Protein AF-A0A3D6CHU2-F1 (afdb_monomer_lite)

Sequence (36 aa):
MKNSIKVERAKKDLTQADLAKLAKVSRQTINAMELG

Secondary structure (DSSP, 8-state):
---HHHHHHHHTT--HHHHHHHHTS-HHHHHHHHH-

Foldseek 3Di:
DPLCLVVVCVVVVHDLCRVCVVVVHDSVVSVVSNVD

Structure (mmCIF, N/CA/C/O backbone):
data_AF-A0A3D6CHU2-F1
#
_entry.id   AF-A0A3D6CHU2-F1
#
loop_
_atom_site.group_PDB
_atom_site.id
_atom_site.type_symbol
_atom_site.label_atom_id
_atom_site.label_alt_id
_atom_site.label_comp_id
_atom_site.label_asym_id
_atom_site.label_entity_id
_atom_site.label_seq_id
_atom_site.pdbx_PDB_ins_code
_atom_site.Cartn_x
_atom_site.Cartn_y
_atom_site.Cartn_z
_atom_site.occupancy
_atom_site.B_iso_or_equiv
_atom_site.auth_seq_id
_atom_site.auth_comp_id
_atom_site.auth_asym_id
_atom_site.auth_atom_id
_atom_site.pdbx_PDB_model_num
ATOM 1 N N . MET A 1 1 ? 11.727 14.515 7.000 1.00 55.06 1 MET A N 1
ATOM 2 C CA . MET A 1 1 ? 10.490 14.700 6.208 1.00 55.06 1 MET A CA 1
ATOM 3 C C . MET A 1 1 ? 9.350 14.041 6.976 1.00 55.06 1 MET A C 1
ATOM 5 O O . MET A 1 1 ? 9.556 12.960 7.509 1.00 55.06 1 MET A O 1
ATOM 9 N N . LYS A 1 2 ? 8.197 14.698 7.167 1.00 58.97 2 LYS A N 1
ATOM 10 C CA . LYS A 1 2 ? 7.067 14.071 7.881 1.00 58.97 2 LYS A CA 1
ATOM 11 C C . LYS A 1 2 ? 6.366 13.123 6.917 1.00 58.97 2 LYS A C 1
ATOM 13 O O . LYS A 1 2 ? 5.538 13.556 6.124 1.00 58.97 2 LYS A O 1
ATOM 18 N N . ASN A 1 3 ? 6.734 11.851 6.968 1.00 74.38 3 ASN A N 1
ATOM 19 C CA . ASN A 1 3 ? 6.126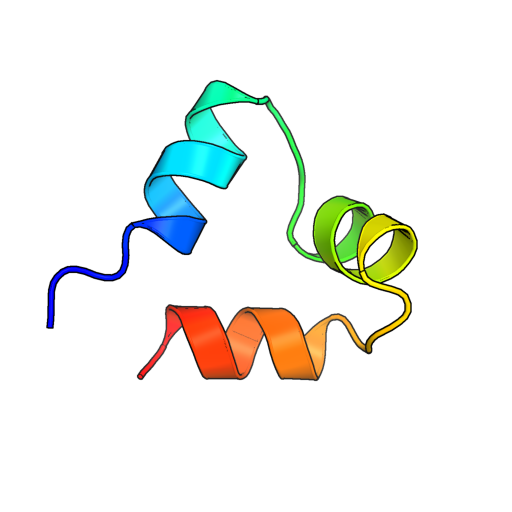 10.837 6.129 1.00 74.38 3 ASN A CA 1
ATOM 20 C C . ASN A 1 3 ? 4.712 10.516 6.637 1.00 74.38 3 ASN A C 1
ATOM 22 O O . ASN A 1 3 ? 4.522 9.744 7.578 1.00 74.38 3 ASN A O 1
ATOM 26 N N . SER A 1 4 ? 3.711 11.191 6.069 1.00 90.00 4 SER A N 1
ATOM 27 C CA . SER A 1 4 ? 2.309 11.055 6.478 1.00 90.00 4 SER A CA 1
ATOM 28 C C . SER A 1 4 ? 1.696 9.731 6.032 1.00 90.00 4 SER A C 1
ATOM 30 O O . SER A 1 4 ? 0.694 9.323 6.608 1.00 90.00 4 SER A O 1
ATOM 32 N N . ILE A 1 5 ? 2.312 9.023 5.079 1.00 92.44 5 ILE A N 1
ATOM 33 C CA . ILE A 1 5 ? 1.800 7.761 4.528 1.00 92.44 5 ILE A CA 1
ATOM 34 C C . ILE A 1 5 ? 1.568 6.738 5.644 1.00 92.44 5 ILE A C 1
ATOM 36 O O . ILE A 1 5 ? 0.473 6.189 5.745 1.00 92.44 5 ILE A O 1
ATOM 40 N N . LYS A 1 6 ? 2.543 6.557 6.546 1.00 91.88 6 LYS A N 1
ATOM 41 C CA . LYS A 1 6 ? 2.426 5.627 7.682 1.00 91.88 6 LYS A CA 1
ATOM 42 C C . LYS A 1 6 ? 1.278 6.000 8.623 1.00 91.88 6 LYS A C 1
ATOM 44 O O . LYS A 1 6 ? 0.571 5.124 9.118 1.00 91.88 6 LYS A O 1
ATOM 49 N N . VAL A 1 7 ? 1.093 7.298 8.864 1.00 93.31 7 VAL A N 1
ATOM 50 C CA . VAL A 1 7 ? 0.049 7.824 9.755 1.00 93.31 7 VAL A CA 1
ATOM 51 C C . VAL A 1 7 ? -1.332 7.660 9.123 1.00 93.31 7 VAL A C 1
ATOM 53 O O . VAL A 1 7 ? -2.239 7.144 9.766 1.00 93.31 7 VAL A O 1
ATOM 56 N N . GLU A 1 8 ? -1.496 8.045 7.860 1.00 94.56 8 GLU A N 1
ATOM 57 C CA . GLU A 1 8 ? -2.760 7.912 7.128 1.00 94.56 8 GLU A CA 1
ATOM 58 C C . GLU A 1 8 ? -3.155 6.449 6.930 1.00 94.56 8 GLU A C 1
ATOM 60 O O . GLU A 1 8 ? -4.324 6.092 7.061 1.00 94.56 8 GLU A O 1
ATOM 65 N N . ARG A 1 9 ? -2.173 5.579 6.687 1.00 95.19 9 ARG A N 1
ATOM 66 C CA . ARG A 1 9 ? -2.383 4.138 6.607 1.00 95.19 9 ARG A CA 1
ATOM 67 C C . ARG A 1 9 ? -2.887 3.569 7.937 1.00 95.19 9 ARG A C 1
ATOM 69 O O . ARG A 1 9 ? -3.849 2.807 7.931 1.00 95.19 9 ARG A O 1
ATOM 76 N N . ALA A 1 10 ? -2.284 3.972 9.059 1.00 93.75 10 ALA A N 1
ATOM 77 C CA . ALA A 1 10 ? -2.731 3.569 10.393 1.00 93.75 10 ALA A CA 1
ATOM 78 C C . ALA A 1 10 ? -4.138 4.097 10.723 1.00 93.75 10 ALA A C 1
ATOM 80 O O . ALA A 1 10 ? -4.951 3.356 11.259 1.00 93.75 10 ALA A O 1
ATOM 81 N N . LYS A 1 11 ? -4.468 5.341 10.342 1.00 96.56 11 LYS A N 1
ATOM 82 C CA . LYS A 1 11 ? -5.827 5.898 10.504 1.00 96.56 11 LYS A CA 1
ATOM 83 C C . LYS A 1 11 ? -6.890 5.125 9.720 1.00 96.56 11 LYS A C 1
ATOM 85 O O . LYS A 1 11 ? -8.044 5.103 10.127 1.00 96.56 11 LYS A O 1
ATOM 90 N N . LYS A 1 12 ? -6.511 4.545 8.579 1.00 95.62 12 LYS A N 1
ATOM 91 C CA .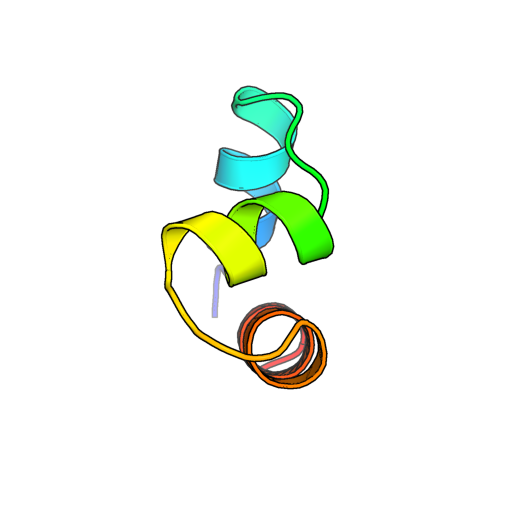 LYS A 1 12 ? -7.392 3.758 7.703 1.00 95.62 12 LYS A CA 1
ATOM 92 C C . LYS A 1 12 ? -7.367 2.255 8.006 1.00 95.62 12 LYS A C 1
ATOM 94 O O . LYS A 1 12 ? -7.998 1.511 7.268 1.00 95.62 12 LYS A O 1
ATOM 99 N N . ASP A 1 13 ? -6.635 1.832 9.038 1.00 96.50 13 ASP A N 1
ATOM 100 C CA . ASP A 1 13 ? -6.427 0.427 9.410 1.00 96.50 13 ASP A CA 1
ATOM 101 C C . ASP A 1 13 ? -5.964 -0.464 8.239 1.00 96.50 13 ASP A C 1
ATOM 103 O O . ASP A 1 13 ? -6.424 -1.581 8.027 1.00 96.50 13 ASP A O 1
ATOM 107 N N . LEU A 1 14 ? -5.057 0.070 7.416 1.00 96.75 14 LEU A N 1
ATOM 108 C CA . LEU A 1 14 ? -4.509 -0.633 6.256 1.00 96.75 14 LEU A CA 1
ATOM 109 C C . LEU A 1 14 ? -3.119 -1.192 6.573 1.00 96.75 14 LEU A C 1
ATOM 111 O O . LEU A 1 14 ? -2.299 -0.540 7.223 1.00 96.75 14 LEU A O 1
ATOM 115 N N . THR A 1 15 ? -2.767 -2.360 6.044 1.00 97.25 15 THR A N 1
ATOM 116 C CA . THR A 1 15 ? -1.364 -2.803 6.027 1.00 97.25 15 THR A CA 1
ATOM 117 C C . THR A 1 15 ? -0.612 -2.178 4.846 1.00 97.25 15 THR A C 1
ATOM 119 O O . THR A 1 15 ? -1.209 -1.646 3.907 1.00 97.25 15 THR A O 1
ATOM 122 N N . GLN A 1 16 ? 0.728 -2.223 4.856 1.00 96.62 16 GLN A N 1
ATOM 123 C CA . GLN A 1 16 ? 1.517 -1.797 3.686 1.00 96.62 16 GLN A CA 1
ATOM 124 C C . GLN A 1 16 ? 1.151 -2.611 2.433 1.00 96.62 16 GLN A C 1
ATOM 126 O O . GLN A 1 16 ? 1.225 -2.086 1.326 1.00 96.62 16 GLN A O 1
ATOM 131 N N . ALA A 1 17 ? 0.770 -3.885 2.600 1.00 97.62 17 ALA A N 1
ATOM 132 C CA . ALA A 1 17 ? 0.363 -4.756 1.502 1.00 97.62 17 ALA A CA 1
ATOM 133 C C . ALA A 1 17 ? -1.005 -4.350 0.935 1.00 97.62 17 ALA A C 1
ATOM 135 O O . ALA A 1 17 ? -1.170 -4.331 -0.284 1.00 97.62 17 ALA A O 1
ATOM 136 N N . ASP A 1 18 ? -1.948 -3.952 1.792 1.00 97.69 18 ASP A N 1
ATOM 137 C CA . ASP A 1 18 ? -3.258 -3.456 1.352 1.00 97.69 18 ASP A CA 1
ATOM 138 C C . ASP A 1 18 ? -3.113 -2.151 0.576 1.00 97.69 18 ASP A C 1
ATOM 140 O O . ASP A 1 18 ? -3.645 -2.012 -0.525 1.00 97.69 18 ASP A O 1
ATOM 144 N N . LEU A 1 19 ? -2.310 -1.220 1.101 1.00 96.69 19 LEU A N 1
ATOM 145 C CA . LEU A 1 19 ? -2.004 0.025 0.403 1.0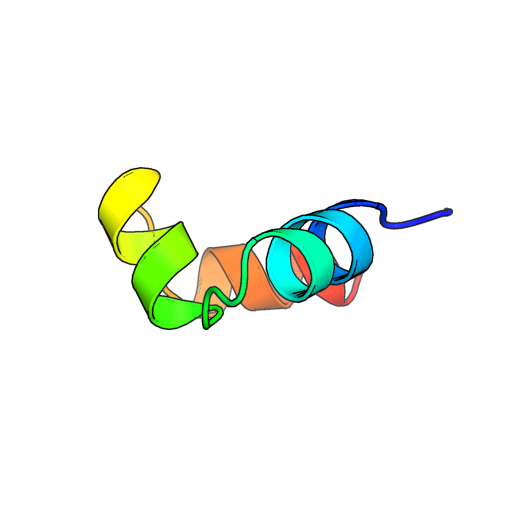0 96.69 19 LEU A CA 1
ATOM 146 C C . LEU A 1 19 ? -1.295 -0.239 -0.934 1.00 96.69 19 LEU A C 1
ATOM 148 O O . LEU A 1 19 ? -1.629 0.386 -1.937 1.00 96.69 19 LEU A O 1
ATOM 152 N N . ALA A 1 20 ? -0.367 -1.195 -0.973 1.00 97.75 20 ALA A N 1
ATOM 153 C CA . ALA A 1 20 ? 0.323 -1.593 -2.197 1.00 97.75 20 ALA A CA 1
ATOM 154 C C . ALA A 1 20 ? -0.645 -2.162 -3.245 1.00 97.75 20 ALA A C 1
ATOM 156 O O . ALA A 1 20 ? -0.578 -1.787 -4.415 1.00 97.75 20 ALA A O 1
ATOM 157 N N . LYS A 1 21 ? -1.597 -3.002 -2.819 1.00 97.81 21 LYS A N 1
ATOM 158 C CA . LYS A 1 21 ? -2.640 -3.568 -3.683 1.00 97.81 21 LYS A CA 1
ATOM 159 C C . LYS A 1 21 ? -3.542 -2.479 -4.265 1.00 97.81 21 LYS A C 1
ATOM 161 O O . LYS A 1 21 ? -3.823 -2.503 -5.461 1.00 97.81 21 LYS A O 1
ATOM 166 N N . LEU A 1 22 ? -3.953 -1.510 -3.445 1.00 96.75 22 LEU A N 1
ATOM 167 C CA . LEU A 1 22 ? -4.767 -0.367 -3.874 1.00 96.75 22 LEU A CA 1
ATOM 168 C C . LEU A 1 22 ? -4.008 0.550 -4.843 1.00 96.75 22 LEU A C 1
ATOM 170 O O . LEU A 1 22 ? -4.566 0.987 -5.846 1.00 96.75 22 LEU A O 1
ATOM 174 N N . ALA A 1 23 ? -2.727 0.802 -4.570 1.00 95.44 23 ALA A N 1
ATOM 175 C CA . ALA A 1 23 ? -1.862 1.644 -5.392 1.00 95.44 23 ALA A CA 1
ATOM 176 C C . ALA A 1 23 ? -1.248 0.910 -6.602 1.00 95.44 23 ALA A C 1
ATOM 17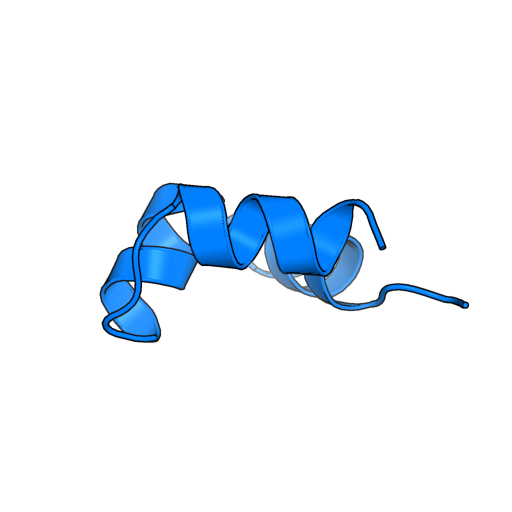8 O O . ALA A 1 23 ? -0.539 1.534 -7.387 1.00 95.44 23 ALA A O 1
ATOM 179 N N . LYS A 1 24 ? -1.518 -0.394 -6.772 1.00 97.56 24 LYS A N 1
ATOM 180 C CA . LYS A 1 24 ? -0.950 -1.263 -7.823 1.00 97.56 24 LYS A CA 1
ATOM 181 C C . LYS A 1 24 ? 0.583 -1.235 -7.877 1.00 97.56 24 LYS A C 1
ATOM 183 O O . LYS A 1 24 ? 1.182 -1.288 -8.947 1.00 97.56 24 LYS A O 1
ATOM 188 N N . VAL A 1 25 ? 1.214 -1.174 -6.710 1.00 97.00 25 VAL A N 1
ATOM 189 C CA . VAL A 1 25 ? 2.672 -1.236 -6.550 1.00 97.00 25 VAL A CA 1
ATOM 190 C C . VAL A 1 25 ? 3.059 -2.411 -5.662 1.00 97.00 25 VAL A C 1
ATOM 192 O O . VAL A 1 25 ? 2.211 -3.095 -5.092 1.00 97.00 25 VAL A O 1
ATOM 195 N N . SER A 1 26 ? 4.359 -2.658 -5.527 1.00 98.00 26 SER A N 1
ATOM 196 C CA . SER A 1 26 ? 4.855 -3.662 -4.589 1.00 98.00 26 SER A CA 1
ATOM 197 C C . SER A 1 26 ? 4.797 -3.156 -3.140 1.00 98.00 26 SER A C 1
ATOM 199 O O . SER A 1 26 ? 4.913 -1.955 -2.875 1.00 98.00 26 SER A O 1
ATOM 201 N N . ARG A 1 27 ? 4.695 -4.074 -2.169 1.00 97.00 27 ARG A N 1
ATOM 202 C CA . ARG A 1 27 ? 4.830 -3.735 -0.740 1.00 97.00 27 ARG A CA 1
ATOM 203 C C . ARG A 1 27 ? 6.187 -3.080 -0.451 1.00 97.00 27 ARG A C 1
ATOM 205 O O . ARG A 1 27 ? 6.269 -2.188 0.386 1.00 97.00 27 ARG A O 1
ATOM 212 N N . GLN A 1 28 ? 7.239 -3.497 -1.157 1.00 96.62 28 GLN A N 1
ATOM 213 C CA . GLN A 1 28 ? 8.587 -2.938 -1.063 1.00 96.62 28 GLN A CA 1
ATOM 214 C C . GLN A 1 28 ? 8.608 -1.462 -1.470 1.00 96.62 28 GLN A C 1
ATOM 216 O O . GLN A 1 28 ? 9.268 -0.670 -0.807 1.00 96.62 28 GLN A O 1
ATOM 221 N N . THR A 1 29 ? 7.839 -1.082 -2.496 1.00 96.06 29 THR A N 1
ATOM 222 C CA . THR A 1 29 ? 7.667 0.315 -2.921 1.00 96.06 29 THR A CA 1
ATOM 223 C C . THR A 1 29 ? 7.027 1.147 -1.813 1.00 96.06 29 THR A C 1
ATOM 225 O O . THR A 1 29 ? 7.560 2.195 -1.464 1.00 96.06 29 THR A O 1
ATOM 228 N N . ILE A 1 30 ? 5.934 0.667 -1.205 1.00 96.44 30 ILE A N 1
ATOM 229 C CA . ILE A 1 30 ? 5.301 1.355 -0.064 1.00 96.44 30 ILE A CA 1
ATOM 230 C C . ILE A 1 30 ? 6.274 1.476 1.113 1.00 96.44 30 ILE A C 1
ATOM 232 O O . ILE A 1 30 ? 6.388 2.538 1.713 1.00 96.44 30 ILE A O 1
ATOM 236 N N . ASN A 1 31 ? 7.012 0.411 1.423 1.00 94.94 31 ASN A N 1
ATOM 237 C CA . ASN A 1 31 ? 7.981 0.414 2.512 1.00 94.94 31 ASN A CA 1
ATOM 238 C C . ASN A 1 31 ? 9.138 1.397 2.273 1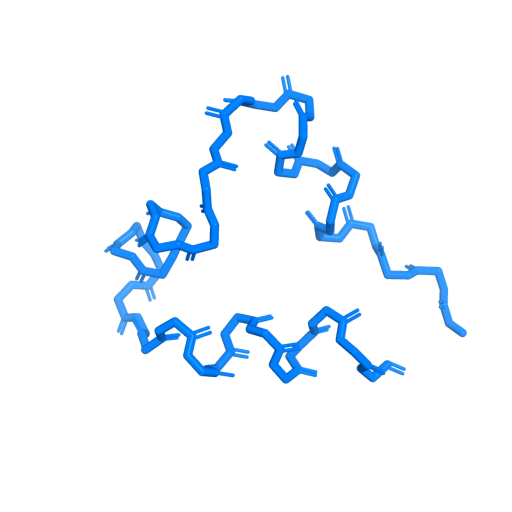.00 94.94 31 ASN A C 1
ATOM 240 O O . ASN A 1 31 ? 9.509 2.128 3.182 1.00 94.94 31 ASN A O 1
ATOM 244 N N . ALA A 1 32 ? 9.685 1.446 1.055 1.00 94.81 32 ALA A N 1
ATOM 245 C CA . ALA A 1 32 ? 10.712 2.417 0.684 1.00 94.81 32 ALA A CA 1
ATOM 246 C C . ALA A 1 32 ? 10.180 3.853 0.793 1.00 94.81 32 ALA A C 1
ATOM 248 O O . ALA A 1 32 ? 10.873 4.724 1.310 1.00 94.81 32 ALA A O 1
ATOM 249 N N . MET A 1 33 ? 8.925 4.074 0.382 1.00 92.44 33 MET A N 1
ATOM 250 C CA . MET A 1 33 ? 8.259 5.360 0.556 1.00 92.44 33 MET A CA 1
ATOM 251 C C . MET A 1 33 ? 8.006 5.715 2.015 1.00 92.44 33 MET A C 1
ATOM 253 O O . MET A 1 33 ? 7.971 6.898 2.272 1.00 92.44 33 MET A O 1
ATOM 257 N N . GLU A 1 34 ? 7.819 4.769 2.946 1.00 90.81 34 GLU A N 1
ATOM 258 C CA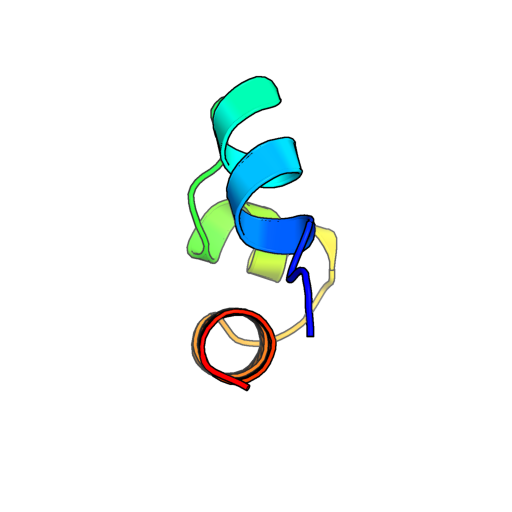 . GLU A 1 34 ? 7.625 5.050 4.384 1.00 90.81 34 GLU A CA 1
ATOM 259 C C . GLU A 1 34 ? 8.946 5.211 5.170 1.00 90.81 34 GLU A C 1
ATOM 261 O O . GLU A 1 34 ? 8.928 5.786 6.259 1.00 90.81 34 GLU A O 1
ATOM 266 N N . LEU A 1 35 ? 10.067 4.683 4.658 1.00 86.75 35 LEU A N 1
ATOM 267 C CA . LEU A 1 35 ? 11.393 4.723 5.301 1.00 86.75 35 LEU A CA 1
ATOM 268 C C . LEU A 1 35 ? 12.274 5.906 4.859 1.00 86.75 35 LEU A C 1
ATOM 270 O O . LEU A 1 35 ? 13.240 6.208 5.560 1.00 86.75 35 LEU A O 1
ATOM 274 N N . GLY A 1 36 ? 11.966 6.537 3.720 1.00 74.81 36 GLY A N 1
ATOM 275 C CA . GLY A 1 36 ? 12.605 7.781 3.255 1.00 74.81 36 GLY A CA 1
ATOM 276 C C . GLY A 1 36 ? 12.058 9.025 3.948 1.00 74.81 36 GLY A C 1
ATOM 277 O O . GLY A 1 36 ? 12.861 9.935 4.248 1.00 74.81 36 GLY A O 1
#

pLDDT: mean 92.0, std 10.03, range [55.06, 98.0]

Radius of gyration: 9.03 Å; chains: 1; bounding box: 20×20×18 Å